Protein AF-A0A950RNP3-F1 (afdb_monomer_lite)

Structure (mmCIF, N/CA/C/O backbone):
data_AF-A0A950RNP3-F1
#
_entry.id   AF-A0A950RNP3-F1
#
loop_
_atom_site.group_PDB
_atom_site.id
_atom_site.type_symbol
_atom_site.label_atom_id
_atom_site.label_alt_id
_atom_site.label_comp_id
_atom_site.label_asym_id
_atom_site.label_entity_id
_atom_site.label_seq_id
_atom_site.pdbx_PDB_ins_code
_atom_site.Cartn_x
_atom_site.Cartn_y
_atom_site.Cartn_z
_atom_site.occupancy
_atom_site.B_iso_or_equiv
_atom_site.auth_seq_id
_atom_site.auth_comp_id
_atom_site.auth_asym_id
_atom_site.auth_atom_id
_atom_site.pdbx_PDB_model_num
ATOM 1 N N . MET A 1 1 ? -7.863 -6.748 9.118 1.00 94.75 1 MET A N 1
ATOM 2 C CA . MET A 1 1 ? -8.616 -6.510 7.870 1.00 94.75 1 MET A CA 1
ATOM 3 C C . MET A 1 1 ? -7.811 -7.041 6.695 1.00 94.75 1 MET A C 1
ATOM 5 O O . MET A 1 1 ? -6.599 -6.874 6.694 1.00 94.75 1 MET A O 1
ATOM 9 N N . THR A 1 2 ? -8.456 -7.665 5.713 1.00 97.81 2 THR A N 1
ATOM 10 C CA . THR A 1 2 ? -7.796 -8.150 4.492 1.00 97.81 2 THR A CA 1
ATOM 11 C C . THR A 1 2 ? -8.542 -7.617 3.281 1.00 97.81 2 THR A C 1
ATOM 13 O O . THR A 1 2 ? -9.769 -7.668 3.264 1.00 97.81 2 THR A O 1
ATOM 16 N N . VAL A 1 3 ? -7.807 -7.110 2.292 1.00 98.44 3 VAL A N 1
ATOM 17 C CA . VAL A 1 3 ? -8.354 -6.616 1.022 1.00 98.44 3 VAL A CA 1
ATOM 18 C C . VAL A 1 3 ? -7.571 -7.198 -0.148 1.00 98.44 3 VAL A C 1
ATOM 20 O O . VAL A 1 3 ? -6.373 -7.470 -0.027 1.00 98.44 3 VAL A O 1
ATOM 23 N N . HIS A 1 4 ? -8.247 -7.382 -1.276 1.00 98.62 4 HIS A N 1
ATOM 24 C CA . HIS A 1 4 ? -7.642 -7.867 -2.512 1.00 98.62 4 HIS A CA 1
ATOM 25 C C . HIS A 1 4 ? -7.407 -6.695 -3.455 1.00 98.62 4 HIS A C 1
ATOM 27 O O . HIS A 1 4 ? -8.282 -5.847 -3.610 1.00 98.62 4 HIS A O 1
ATOM 33 N N . LEU A 1 5 ? -6.209 -6.638 -4.034 1.00 98.81 5 LEU A N 1
ATOM 34 C CA . LEU A 1 5 ? -5.863 -5.632 -5.024 1.00 98.81 5 LEU A CA 1
ATOM 35 C C . LEU A 1 5 ? -6.198 -6.169 -6.408 1.00 98.81 5 LEU A C 1
ATOM 37 O O . LEU A 1 5 ? -5.655 -7.199 -6.823 1.00 98.81 5 LEU A O 1
ATOM 41 N N . ASP A 1 6 ? -7.024 -5.419 -7.121 1.00 98.69 6 ASP A N 1
ATOM 42 C CA . ASP A 1 6 ? -7.346 -5.660 -8.515 1.00 98.69 6 ASP A CA 1
ATOM 43 C C . ASP A 1 6 ? -6.322 -4.986 -9.429 1.00 98.69 6 ASP A C 1
ATOM 45 O O . ASP A 1 6 ? -5.758 -3.930 -9.114 1.00 98.69 6 ASP A O 1
ATOM 49 N N . SER A 1 7 ? -6.098 -5.599 -10.591 1.00 98.56 7 SER A N 1
ATOM 50 C CA . SER A 1 7 ? -5.223 -5.050 -11.624 1.00 98.56 7 SER A CA 1
ATOM 51 C C . SER A 1 7 ? -5.790 -3.751 -12.183 1.00 98.56 7 SER A C 1
ATOM 53 O O . SER A 1 7 ? -6.965 -3.663 -12.539 1.00 98.56 7 SER A O 1
ATOM 55 N N . GLN A 1 8 ? -4.921 -2.750 -12.314 1.00 98.31 8 GLN A N 1
ATOM 56 C CA . GLN A 1 8 ? -5.221 -1.512 -13.021 1.00 98.31 8 GLN A CA 1
ATOM 57 C C . GLN A 1 8 ? -4.446 -1.421 -14.332 1.00 98.31 8 GLN A C 1
ATOM 59 O O . GLN A 1 8 ? -3.364 -1.986 -14.477 1.00 98.31 8 GLN A O 1
ATOM 64 N N . ASN A 1 9 ? -5.006 -0.683 -15.294 1.00 97.31 9 ASN A N 1
ATOM 65 C CA . ASN A 1 9 ? -4.347 -0.337 -16.557 1.00 97.31 9 ASN A CA 1
ATOM 66 C C . ASN A 1 9 ? -3.784 -1.542 -17.332 1.00 97.31 9 ASN A C 1
ATOM 68 O O . ASN A 1 9 ? -2.743 -1.438 -17.977 1.00 97.31 9 ASN A O 1
ATOM 72 N N . ASN A 1 10 ? -4.479 -2.686 -17.278 1.00 97.06 10 ASN A N 1
ATOM 73 C CA . ASN A 1 10 ? -4.059 -3.949 -17.897 1.00 97.06 10 ASN A CA 1
ATOM 74 C C . ASN A 1 10 ? -2.663 -4.421 -17.450 1.00 97.06 10 ASN A C 1
ATOM 76 O O . ASN A 1 10 ? -1.949 -5.061 -18.219 1.00 97.06 10 ASN A O 1
ATOM 80 N N . SER A 1 11 ? -2.261 -4.105 -16.217 1.00 98.06 11 SER A N 1
ATOM 81 C CA . SER A 1 11 ? -0.954 -4.487 -15.674 1.00 98.06 11 SER A CA 1
ATOM 82 C C . SER A 1 11 ? -0.781 -6.001 -15.522 1.00 98.06 11 SER A C 1
ATOM 84 O O . SER A 1 11 ? 0.349 -6.481 -15.499 1.00 98.06 11 SER A O 1
ATOM 86 N N . GLY A 1 12 ? -1.886 -6.738 -15.349 1.00 98.19 12 GLY A N 1
ATOM 87 C CA . GLY A 1 12 ? -1.869 -8.137 -14.919 1.00 98.19 12 GLY A CA 1
ATOM 88 C C . GLY A 1 12 ? -1.418 -8.334 -13.466 1.00 98.19 12 GLY A C 1
ATOM 89 O O . GLY A 1 12 ? -1.276 -9.475 -13.038 1.00 98.19 12 GLY A O 1
ATOM 90 N N . GLN A 1 13 ? -1.190 -7.252 -12.713 1.00 98.69 13 GLN A N 1
ATOM 91 C CA . GLN A 1 13 ? -0.746 -7.307 -11.324 1.00 98.69 13 GLN A CA 1
ATOM 92 C C . GLN A 1 13 ? -1.933 -7.355 -10.372 1.00 98.69 13 GLN A C 1
ATOM 94 O O . GLN A 1 13 ? -2.790 -6.477 -10.403 1.00 98.69 13 GLN A O 1
ATOM 99 N N . THR A 1 14 ? -1.963 -8.356 -9.504 1.00 98.69 14 THR A N 1
ATOM 100 C CA . THR A 1 14 ? -2.994 -8.538 -8.472 1.00 98.69 14 THR A CA 1
ATOM 101 C C . THR A 1 14 ? -2.334 -8.752 -7.125 1.00 98.69 14 THR A C 1
ATOM 103 O O . THR A 1 14 ? -1.152 -9.082 -7.054 1.00 98.69 14 THR A O 1
ATOM 106 N N . GLY A 1 15 ? -3.068 -8.581 -6.031 1.00 98.38 15 GLY A N 1
ATOM 107 C CA . GLY A 1 15 ? -2.443 -8.694 -4.720 1.00 98.38 15 GLY A CA 1
ATOM 108 C C . GLY A 1 15 ? -3.392 -8.882 -3.556 1.00 98.38 15 GLY A C 1
ATOM 109 O O .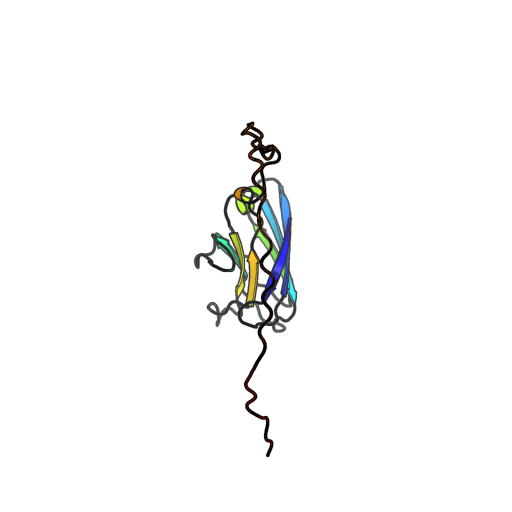 GLY A 1 15 ? -4.607 -8.988 -3.699 1.00 98.38 15 GLY A O 1
ATOM 110 N N . THR A 1 16 ? -2.809 -8.928 -2.366 1.00 98.81 16 THR A N 1
ATOM 111 C CA . THR A 1 16 ? -3.528 -8.945 -1.094 1.00 98.81 16 THR A CA 1
ATOM 112 C C . THR A 1 16 ? -2.802 -8.053 -0.102 1.00 98.81 16 THR A C 1
ATOM 114 O O . THR A 1 16 ? -1.587 -8.172 0.067 1.00 98.81 16 THR A O 1
ATOM 117 N N . ALA A 1 17 ? -3.549 -7.193 0.585 1.00 98.81 17 ALA A N 1
ATOM 118 C CA . ALA A 1 17 ? -3.060 -6.449 1.735 1.00 98.81 17 ALA A CA 1
ATOM 119 C C . ALA A 1 17 ? -3.737 -6.955 3.009 1.00 98.81 17 ALA A C 1
ATOM 121 O O . ALA A 1 17 ? -4.962 -7.075 3.074 1.00 98.81 17 ALA A O 1
ATOM 122 N N . VAL A 1 18 ? -2.936 -7.229 4.035 1.00 98.75 18 VAL A N 1
ATOM 123 C CA . VAL A 1 18 ? -3.401 -7.570 5.379 1.00 98.75 18 VAL A CA 1
ATOM 124 C C . VAL A 1 18 ? -3.033 -6.428 6.313 1.00 98.75 18 VAL A C 1
ATOM 126 O O . VAL A 1 18 ? -1.860 -6.155 6.552 1.00 98.75 18 VAL A O 1
ATOM 129 N N . LEU A 1 19 ? -4.054 -5.763 6.843 1.00 98.62 19 LEU A N 1
ATOM 130 C CA . LEU A 1 19 ? -3.932 -4.694 7.821 1.00 98.62 19 LEU A CA 1
ATOM 131 C C . LEU A 1 19 ? -4.221 -5.261 9.212 1.00 98.62 19 LEU A C 1
ATOM 133 O O . LEU A 1 19 ? -5.331 -5.730 9.485 1.00 98.62 19 LEU A O 1
ATOM 137 N N . THR A 1 20 ? -3.217 -5.233 10.081 1.00 98.56 20 THR A N 1
ATOM 138 C CA . THR A 1 20 ? -3.267 -5.779 11.441 1.00 98.56 20 THR A CA 1
ATOM 139 C C . THR A 1 20 ? -3.193 -4.639 12.443 1.00 98.56 20 THR A C 1
ATOM 141 O O . THR A 1 20 ? -2.204 -3.910 12.459 1.00 98.56 20 THR A O 1
ATOM 144 N N . ASP A 1 21 ? -4.226 -4.482 13.269 1.00 97.94 21 ASP A N 1
ATOM 145 C CA . ASP A 1 21 ? -4.196 -3.549 14.398 1.00 97.94 21 ASP A CA 1
ATOM 146 C C . ASP A 1 21 ? -3.122 -4.004 15.396 1.00 97.94 21 ASP A C 1
ATOM 148 O O . ASP A 1 21 ? -3.136 -5.150 15.854 1.00 97.94 21 ASP A O 1
ATOM 152 N N . LEU A 1 22 ? -2.162 -3.125 15.677 1.00 98.25 22 LEU A N 1
ATOM 153 C CA . LEU A 1 22 ? -1.077 -3.381 16.624 1.00 98.25 22 LEU A CA 1
ATOM 154 C C . LEU A 1 22 ? -1.383 -2.822 18.021 1.00 98.25 22 LEU A C 1
ATOM 156 O O . LEU A 1 22 ? -0.566 -2.989 18.927 1.00 98.25 22 LEU A O 1
ATOM 160 N N . GLY A 1 23 ? -2.523 -2.151 18.200 1.00 96.56 23 GLY A N 1
ATOM 161 C CA . GLY A 1 23 ? -2.815 -1.349 19.380 1.00 96.56 23 GLY A CA 1
ATOM 162 C C . GLY A 1 23 ? -2.124 0.017 19.349 1.00 96.56 23 GLY A C 1
ATOM 163 O O . GLY A 1 23 ? -1.355 0.342 18.442 1.00 96.56 23 GLY A O 1
ATOM 164 N N . ASP A 1 24 ? -2.434 0.848 20.348 1.00 96.38 24 ASP A N 1
ATOM 165 C CA . ASP A 1 24 ? -1.832 2.175 20.559 1.00 96.38 24 ASP A CA 1
ATOM 166 C C . ASP A 1 24 ? -1.892 3.106 19.336 1.00 96.38 24 ASP A C 1
ATOM 168 O O . ASP A 1 24 ? -0.991 3.909 19.091 1.00 96.38 24 ASP A O 1
ATOM 172 N N . GLY A 1 25 ? -2.960 2.988 18.541 1.00 97.12 25 GLY A N 1
ATOM 173 C CA . GLY A 1 25 ? -3.137 3.790 17.333 1.00 97.12 25 GLY A CA 1
ATOM 174 C C . GLY A 1 25 ? -2.142 3.447 16.224 1.00 97.12 25 GLY A C 1
ATOM 175 O O . GLY A 1 25 ? -1.775 4.334 15.456 1.00 97.12 25 GLY A O 1
ATOM 176 N N . ARG A 1 26 ? -1.691 2.189 16.146 1.00 98.44 26 ARG A N 1
ATOM 177 C CA . ARG A 1 26 ? -0.804 1.698 15.089 1.00 98.44 26 ARG A CA 1
ATOM 178 C C . ARG A 1 26 ? -1.409 0.531 14.325 1.00 98.44 26 ARG A C 1
ATOM 180 O O . ARG A 1 26 ? -2.124 -0.301 14.877 1.00 98.44 26 ARG A O 1
ATOM 187 N N . VAL A 1 27 ? -1.038 0.426 13.055 1.00 98.62 27 VAL A N 1
ATOM 188 C CA . VAL A 1 27 ? -1.446 -0.670 12.173 1.00 98.62 27 VAL A CA 1
ATOM 189 C C . VAL A 1 27 ? -0.252 -1.145 11.354 1.00 98.62 27 VAL A C 1
ATOM 191 O O . VAL A 1 27 ? 0.526 -0.335 10.850 1.00 98.62 27 VAL A O 1
ATOM 194 N N . ARG A 1 28 ? -0.102 -2.463 11.203 1.00 98.75 28 ARG A N 1
ATOM 195 C CA . ARG A 1 28 ? 0.836 -3.066 10.250 1.00 98.75 28 ARG A CA 1
ATOM 196 C C . ARG A 1 28 ? 0.116 -3.386 8.954 1.00 98.75 28 ARG A C 1
ATOM 198 O O . ARG A 1 28 ? -0.920 -4.044 8.986 1.00 98.75 28 ARG A O 1
ATOM 205 N N . VAL A 1 29 ? 0.683 -2.971 7.832 1.00 98.81 29 VAL A N 1
ATOM 206 C CA . VAL A 1 29 ? 0.229 -3.297 6.481 1.00 98.81 29 VAL A CA 1
ATOM 207 C C . VAL A 1 29 ? 1.233 -4.265 5.871 1.00 98.81 29 VAL A C 1
ATOM 209 O O . VAL A 1 29 ? 2.356 -3.874 5.561 1.00 98.81 29 VAL A O 1
ATOM 212 N N . ASP A 1 30 ? 0.830 -5.522 5.715 1.00 98.88 30 ASP A N 1
ATOM 213 C CA . ASP A 1 30 ? 1.571 -6.539 4.972 1.00 98.88 30 ASP A CA 1
ATOM 214 C C . ASP A 1 30 ? 0.965 -6.654 3.569 1.00 98.88 30 ASP A C 1
ATOM 216 O O . ASP A 1 30 ? -0.186 -7.068 3.419 1.00 98.88 30 ASP A O 1
ATOM 220 N N . LEU A 1 31 ? 1.724 -6.283 2.542 1.00 98.81 31 LEU A N 1
ATOM 221 C CA . LEU A 1 31 ? 1.286 -6.243 1.151 1.00 98.81 31 LEU A CA 1
ATOM 222 C C . LEU A 1 31 ? 2.015 -7.309 0.330 1.00 98.81 31 LEU A C 1
ATOM 224 O O . LEU A 1 31 ? 3.242 -7.417 0.374 1.00 98.81 31 LEU A O 1
ATOM 228 N N . ARG A 1 32 ? 1.249 -8.082 -0.443 1.00 98.56 32 ARG A N 1
ATOM 229 C CA . ARG A 1 32 ? 1.752 -9.011 -1.458 1.00 98.56 32 ARG A CA 1
ATOM 230 C C . ARG A 1 32 ? 1.167 -8.668 -2.818 1.00 98.56 32 ARG A C 1
ATOM 232 O O . ARG A 1 32 ? -0.045 -8.498 -2.920 1.00 98.56 32 ARG A O 1
ATOM 239 N N . VAL A 1 33 ? 2.015 -8.592 -3.838 1.00 98.56 33 VAL A N 1
ATOM 240 C CA . VAL A 1 33 ? 1.640 -8.312 -5.229 1.00 98.56 33 VAL A CA 1
ATOM 241 C C . VAL A 1 33 ? 2.305 -9.338 -6.138 1.00 98.56 33 VAL A C 1
ATOM 243 O O . VAL A 1 33 ? 3.494 -9.623 -6.013 1.00 98.56 33 VAL A O 1
ATOM 246 N N . GLU A 1 34 ? 1.530 -9.886 -7.059 1.00 98.19 34 GLU A N 1
ATOM 247 C CA . GLU A 1 34 ? 1.947 -10.860 -8.061 1.00 98.19 34 GLU A CA 1
ATOM 248 C C . GLU A 1 34 ? 1.943 -10.219 -9.453 1.00 98.19 34 GLU A C 1
ATOM 250 O O . GLU A 1 34 ? 1.284 -9.206 -9.680 1.00 98.19 34 GLU A O 1
ATOM 255 N N . GLY A 1 35 ? 2.701 -10.789 -10.394 1.00 96.75 35 GLY A N 1
ATOM 256 C CA . GLY A 1 35 ? 2.814 -10.263 -11.764 1.00 96.75 35 GLY A CA 1
ATOM 257 C C . GLY A 1 35 ? 3.666 -8.993 -11.896 1.00 96.75 35 GLY A C 1
ATOM 258 O O . GLY A 1 35 ? 3.753 -8.421 -12.982 1.00 96.75 35 GLY A O 1
ATOM 259 N N . GLY A 1 36 ? 4.281 -8.532 -10.802 1.00 93.75 36 GLY A N 1
ATOM 260 C CA . GLY A 1 36 ? 5.194 -7.393 -10.795 1.00 93.75 36 GLY A CA 1
ATOM 261 C C . GLY A 1 36 ? 6.559 -7.707 -11.429 1.00 93.75 36 GLY A C 1
ATOM 262 O O . GLY A 1 36 ? 6.959 -8.872 -11.502 1.00 93.75 36 GLY A O 1
ATOM 263 N N . PRO A 1 37 ? 7.291 -6.680 -11.896 1.00 91.31 37 PRO A N 1
ATOM 264 C CA . PRO A 1 37 ? 8.651 -6.842 -12.404 1.00 91.31 37 PRO A CA 1
ATOM 265 C C . PRO A 1 37 ? 9.619 -7.317 -11.299 1.00 91.31 37 PRO A C 1
ATOM 267 O O . PRO A 1 37 ? 9.559 -6.800 -10.181 1.00 91.31 37 PRO A O 1
ATOM 270 N N . PRO A 1 38 ? 10.530 -8.269 -11.586 1.00 89.94 38 PRO A N 1
ATOM 271 C CA . PRO A 1 38 ? 11.540 -8.700 -10.621 1.00 89.94 38 PRO A CA 1
ATOM 272 C C . PRO A 1 38 ? 12.514 -7.560 -10.304 1.00 89.94 38 PRO A C 1
ATOM 274 O O . PRO A 1 38 ? 12.844 -6.761 -11.180 1.00 89.94 38 PRO A O 1
ATOM 277 N N . ASP A 1 39 ? 12.956 -7.492 -9.047 1.00 90.25 39 ASP A N 1
ATOM 278 C CA . ASP A 1 39 ? 13.952 -6.552 -8.509 1.00 90.25 39 ASP A CA 1
ATOM 279 C C . ASP A 1 39 ? 13.643 -5.055 -8.700 1.00 90.25 39 ASP A C 1
ATOM 281 O O . ASP A 1 39 ? 14.468 -4.192 -8.398 1.00 90.25 39 ASP A O 1
ATOM 285 N N . ALA A 1 40 ? 12.433 -4.724 -9.146 1.00 92.25 40 ALA A N 1
ATOM 286 C CA . ALA A 1 40 ? 11.949 -3.360 -9.245 1.00 92.25 40 ALA A CA 1
ATOM 287 C C . ALA A 1 40 ? 11.167 -2.978 -7.984 1.00 92.25 40 ALA A C 1
ATOM 289 O O . ALA A 1 40 ? 10.329 -3.732 -7.485 1.00 92.25 40 ALA A O 1
ATOM 290 N N . ALA A 1 41 ? 11.445 -1.776 -7.482 1.00 97.81 41 ALA A N 1
ATOM 291 C CA . ALA A 1 41 ? 10.695 -1.178 -6.393 1.00 97.81 41 ALA A CA 1
ATOM 292 C C . ALA A 1 41 ? 9.463 -0.456 -6.945 1.00 97.81 41 ALA A C 1
ATOM 294 O O . ALA A 1 41 ? 9.573 0.465 -7.756 1.00 97.81 41 ALA A O 1
ATOM 295 N N . GLN A 1 42 ? 8.292 -0.857 -6.469 1.00 98.62 42 GLN A N 1
ATOM 296 C CA . GLN A 1 42 ? 7.011 -0.278 -6.846 1.00 98.62 42 GLN A CA 1
ATOM 297 C C . GLN A 1 42 ? 6.465 0.541 -5.669 1.00 98.62 42 GLN A C 1
ATOM 299 O O . GLN A 1 42 ? 6.105 -0.040 -4.642 1.00 98.62 42 GLN A O 1
ATOM 304 N N . PRO A 1 43 ? 6.425 1.883 -5.755 1.00 98.69 43 PRO A N 1
ATOM 305 C CA . PRO A 1 43 ? 5.879 2.716 -4.688 1.00 98.69 43 PRO A CA 1
ATOM 306 C C . PRO A 1 43 ? 4.433 2.338 -4.357 1.00 98.69 43 PRO A C 1
ATOM 308 O O . PRO A 1 43 ? 3.636 2.089 -5.263 1.00 98.69 43 PRO A O 1
ATOM 311 N N . ALA A 1 44 ? 4.087 2.326 -3.071 1.00 98.75 44 ALA A N 1
ATOM 312 C CA . ALA A 1 44 ? 2.747 2.003 -2.601 1.00 98.75 44 ALA A CA 1
ATOM 313 C C . ALA A 1 44 ? 2.270 3.026 -1.565 1.00 98.75 44 ALA A C 1
ATOM 315 O O . ALA A 1 44 ? 3.048 3.522 -0.747 1.00 98.75 44 ALA A O 1
ATOM 316 N N . HIS A 1 45 ? 0.979 3.338 -1.603 1.00 98.69 45 HIS A N 1
ATOM 317 C CA . HIS A 1 45 ? 0.382 4.394 -0.794 1.00 98.69 45 HIS A CA 1
ATOM 318 C C . HIS A 1 45 ? -1.044 4.033 -0.378 1.00 98.69 45 HIS A C 1
ATOM 320 O O . HIS A 1 45 ? -1.706 3.221 -1.023 1.00 98.69 45 HIS A O 1
ATOM 326 N N . ILE A 1 46 ? -1.536 4.691 0.670 1.00 98.56 46 ILE A N 1
ATOM 327 C CA . ILE A 1 46 ? -2.965 4.782 0.975 1.00 98.56 46 ILE A CA 1
ATOM 328 C C . ILE A 1 46 ? -3.405 6.219 0.703 1.00 98.56 46 ILE A C 1
ATOM 330 O O . ILE A 1 46 ? -2.797 7.160 1.216 1.00 98.56 46 ILE A O 1
ATOM 334 N N . HIS A 1 47 ? -4.466 6.376 -0.078 1.00 98.38 47 HIS A N 1
ATOM 335 C CA . HIS A 1 47 ? -5.062 7.658 -0.445 1.00 98.38 47 HIS A CA 1
ATOM 336 C C . HIS A 1 47 ? -6.498 7.749 0.065 1.00 98.38 47 HIS A C 1
ATOM 338 O O . HIS A 1 47 ? -7.157 6.729 0.269 1.00 98.38 47 HIS A O 1
ATOM 344 N N . ASP A 1 48 ? -7.006 8.970 0.207 1.00 97.62 48 ASP A N 1
ATOM 345 C CA . ASP A 1 48 ? -8.444 9.199 0.319 1.00 97.62 48 ASP A CA 1
ATOM 346 C C . ASP A 1 48 ? -9.154 8.928 -1.017 1.00 97.62 48 ASP A C 1
ATOM 348 O O . ASP A 1 48 ? -8.597 9.148 -2.095 1.00 97.62 48 ASP A O 1
ATOM 352 N N . GLY A 1 49 ? -10.410 8.487 -0.942 1.00 96.81 49 GLY A N 1
ATOM 353 C CA . GLY A 1 49 ? -11.235 8.161 -2.105 1.00 96.81 49 GLY A CA 1
ATOM 354 C C . GLY A 1 49 ? -11.305 6.661 -2.381 1.00 96.81 49 GLY A C 1
ATOM 355 O O . GLY A 1 49 ? -11.257 5.851 -1.458 1.00 96.81 49 GLY A O 1
ATOM 356 N N . THR A 1 50 ? -11.470 6.307 -3.652 1.00 97.69 50 THR A N 1
ATOM 357 C CA . THR A 1 50 ? -11.581 4.916 -4.119 1.00 97.69 50 THR A CA 1
ATOM 358 C C . THR A 1 50 ? -10.636 4.661 -5.287 1.00 97.69 50 THR A C 1
ATOM 360 O O . THR A 1 50 ? -10.141 5.601 -5.906 1.00 97.69 50 THR A O 1
ATOM 363 N N . CYS A 1 51 ? -10.428 3.404 -5.666 1.00 97.94 51 CYS A N 1
ATOM 364 C CA . CYS A 1 51 ? -9.649 3.035 -6.845 1.00 97.94 51 CYS A CA 1
ATOM 365 C C . CYS A 1 51 ? -10.180 3.669 -8.141 1.00 97.94 51 CYS A C 1
ATOM 367 O O . CYS A 1 51 ? -9.399 3.933 -9.052 1.00 97.94 51 CYS A O 1
ATOM 369 N N . ALA A 1 52 ? -11.490 3.929 -8.223 1.00 96.81 52 ALA A N 1
ATOM 370 C CA . ALA A 1 52 ? -12.121 4.590 -9.366 1.00 96.81 52 ALA A CA 1
ATOM 371 C C . ALA A 1 52 ? -12.014 6.126 -9.323 1.00 96.81 52 ALA A C 1
ATOM 373 O O . ALA A 1 52 ? -12.086 6.776 -10.364 1.00 96.81 52 ALA A O 1
ATOM 374 N N . ASN A 1 53 ? -11.876 6.712 -8.131 1.00 96.44 53 ASN A N 1
ATOM 375 C CA . ASN A 1 53 ? -11.769 8.154 -7.927 1.00 96.44 53 ASN A CA 1
ATOM 376 C C . ASN A 1 53 ? -10.806 8.445 -6.769 1.00 96.44 53 ASN A C 1
ATOM 378 O O . ASN A 1 53 ? -11.220 8.694 -5.631 1.00 96.44 53 ASN A O 1
ATOM 382 N N . LEU A 1 54 ? -9.514 8.344 -7.072 1.00 96.44 54 LEU A N 1
ATOM 383 C CA . LEU A 1 54 ? -8.434 8.441 -6.101 1.00 96.44 54 LEU A CA 1
ATOM 384 C C . LEU A 1 54 ? -8.023 9.904 -5.907 1.00 96.44 54 LEU A C 1
ATOM 386 O O . LEU A 1 54 ? -7.787 10.620 -6.882 1.00 96.44 54 LEU A O 1
ATOM 390 N N . ASN A 1 55 ? -7.868 10.352 -4.661 1.00 97.50 55 ASN A N 1
ATOM 391 C CA . ASN A 1 55 ? -7.170 11.608 -4.400 1.00 97.50 55 ASN A CA 1
ATOM 392 C C . ASN A 1 55 ? -5.680 11.422 -4.742 1.00 97.50 55 ASN A C 1
ATOM 394 O O . ASN A 1 55 ? -5.053 10.538 -4.164 1.00 97.50 55 ASN A O 1
ATOM 398 N N . PRO A 1 56 ? -5.069 12.234 -5.623 1.00 94.75 56 PRO A N 1
ATOM 399 C CA . PRO A 1 56 ? -3.669 12.046 -6.011 1.00 94.75 56 PRO A CA 1
ATOM 400 C C . PRO A 1 56 ? -2.674 12.268 -4.862 1.00 94.75 56 PRO A C 1
ATOM 402 O O . PRO A 1 56 ? -1.549 11.777 -4.931 1.00 94.75 56 PRO A O 1
ATOM 405 N N . THR 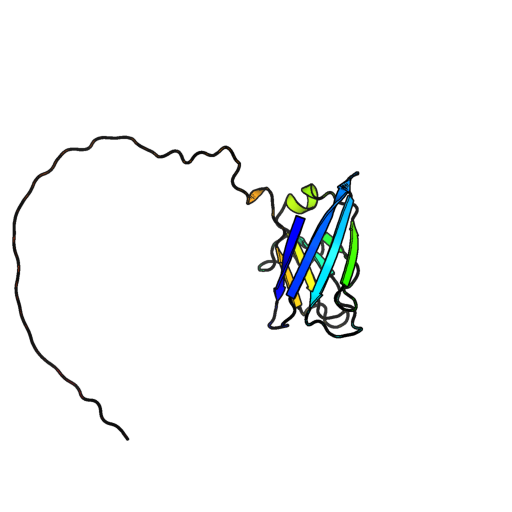A 1 57 ? -3.064 12.978 -3.800 1.00 97.12 57 THR A N 1
ATOM 406 C CA . THR A 1 57 ? -2.213 13.195 -2.625 1.00 97.12 57 THR A CA 1
ATOM 407 C C . THR A 1 57 ? -2.330 12.004 -1.668 1.00 97.12 57 THR A C 1
ATOM 409 O O . THR A 1 57 ? -3.431 11.737 -1.179 1.00 97.12 57 THR A O 1
ATOM 412 N N . PRO A 1 58 ? -1.233 11.285 -1.370 1.00 97.00 58 PRO A N 1
ATOM 413 C CA . PRO A 1 58 ? -1.268 10.159 -0.445 1.00 97.00 58 PRO A CA 1
ATOM 414 C C . PRO A 1 58 ? -1.515 10.629 0.990 1.00 97.00 58 PRO A C 1
ATOM 416 O O . PRO A 1 58 ? -0.919 11.600 1.456 1.00 97.00 58 PRO A O 1
ATOM 419 N N . THR A 1 59 ? -2.366 9.899 1.708 1.00 97.44 59 THR A N 1
ATOM 420 C CA . THR A 1 59 ? -2.576 10.074 3.150 1.00 97.44 59 THR A CA 1
ATOM 421 C C . THR A 1 59 ? -1.478 9.360 3.942 1.00 97.44 59 THR A C 1
ATOM 423 O O . THR A 1 59 ? -1.016 9.873 4.958 1.00 97.44 59 THR A O 1
ATOM 426 N N . PHE A 1 60 ? -1.042 8.184 3.470 1.00 98.31 60 PHE A N 1
ATOM 427 C CA . PHE A 1 60 ? 0.037 7.403 4.077 1.00 98.31 60 PHE A CA 1
ATOM 428 C C . PHE A 1 60 ? 0.966 6.827 3.010 1.00 98.31 60 PHE A C 1
ATOM 430 O O . PHE A 1 60 ? 0.509 6.215 2.043 1.00 98.31 60 PHE A O 1
ATOM 437 N N . SER A 1 61 ? 2.273 6.969 3.224 1.00 98.12 61 SER A N 1
ATOM 438 C CA . SER A 1 61 ? 3.289 6.270 2.437 1.00 98.12 61 SER A CA 1
ATOM 439 C C . SER A 1 61 ? 3.573 4.894 3.015 1.00 98.12 61 SER A C 1
ATOM 441 O O . SER A 1 61 ? 3.730 4.745 4.227 1.00 98.12 61 SER A O 1
ATOM 443 N N . LEU A 1 62 ? 3.657 3.897 2.138 1.00 98.75 62 LEU A N 1
ATOM 444 C CA . LEU A 1 62 ? 4.090 2.550 2.480 1.00 98.75 62 LEU A CA 1
ATOM 445 C C . LEU A 1 62 ? 5.522 2.327 1.989 1.00 98.75 62 LEU A C 1
ATOM 447 O O . LEU A 1 62 ? 6.013 3.030 1.102 1.00 98.75 62 LEU A O 1
ATOM 451 N N . GLN A 1 63 ? 6.194 1.326 2.551 1.00 98.69 63 GLN A N 1
ATOM 452 C CA . GLN A 1 63 ? 7.410 0.797 1.950 1.00 98.69 63 GLN A CA 1
ATOM 453 C C . GLN A 1 63 ? 7.096 0.314 0.525 1.00 98.69 63 GLN A C 1
ATOM 455 O O . GLN A 1 63 ? 6.044 -0.308 0.318 1.00 98.69 63 GLN A O 1
ATOM 460 N N . PRO A 1 64 ? 7.973 0.578 -0.458 1.00 98.50 64 PRO A N 1
ATOM 461 C CA . PRO A 1 64 ? 7.786 0.074 -1.809 1.00 98.50 64 PRO A CA 1
ATOM 462 C C . PRO A 1 64 ? 7.643 -1.446 -1.817 1.00 98.50 64 PRO A C 1
ATOM 464 O O . PRO A 1 64 ? 8.289 -2.147 -1.038 1.00 98.50 64 PRO A O 1
ATOM 467 N N . VAL A 1 65 ? 6.823 -1.957 -2.727 1.00 98.62 65 VAL A N 1
ATOM 468 C CA . VAL A 1 65 ? 6.780 -3.385 -3.019 1.00 98.62 65 VAL A CA 1
ATOM 469 C C . VAL A 1 65 ? 8.053 -3.742 -3.774 1.00 98.62 65 VAL A C 1
ATOM 471 O O . VAL A 1 65 ? 8.304 -3.209 -4.852 1.00 98.62 65 VAL A O 1
ATOM 474 N N . VAL A 1 66 ? 8.857 -4.632 -3.201 1.00 98.06 66 VAL A N 1
ATOM 475 C CA . VAL A 1 66 ? 10.067 -5.174 -3.826 1.00 98.06 66 VAL A CA 1
ATOM 476 C C . VAL A 1 66 ? 9.925 -6.685 -3.854 1.00 98.06 66 VAL A C 1
ATOM 478 O O . VAL A 1 66 ? 9.582 -7.303 -2.842 1.00 98.06 66 VAL A O 1
ATOM 481 N N . ASN A 1 67 ? 10.145 -7.285 -5.026 1.00 96.75 67 ASN A N 1
ATOM 482 C CA . ASN A 1 67 ? 9.980 -8.727 -5.229 1.00 96.75 67 ASN A CA 1
ATOM 483 C C . ASN A 1 67 ? 8.618 -9.239 -4.725 1.00 96.75 67 ASN A C 1
ATOM 485 O O . ASN A 1 67 ? 8.512 -10.262 -4.051 1.00 96.75 67 ASN A O 1
ATOM 489 N N . GLY A 1 68 ? 7.570 -8.469 -5.035 1.00 97.56 68 GLY A N 1
ATOM 490 C CA . GLY A 1 68 ? 6.183 -8.800 -4.725 1.00 97.56 68 GLY A CA 1
ATOM 491 C C . GLY A 1 68 ? 5.781 -8.637 -3.260 1.00 97.56 68 GLY A C 1
ATOM 492 O O . GLY A 1 68 ? 4.672 -9.027 -2.907 1.00 97.56 68 GLY A O 1
ATOM 493 N N . THR A 1 69 ? 6.628 -8.071 -2.391 1.00 98.25 69 THR A N 1
ATOM 494 C CA . THR A 1 69 ? 6.306 -7.923 -0.960 1.00 98.25 69 THR A CA 1
ATOM 495 C C . THR A 1 69 ? 6.637 -6.544 -0.394 1.00 98.25 69 THR A C 1
ATOM 497 O O . THR A 1 69 ? 7.570 -5.884 -0.843 1.00 98.25 69 THR A O 1
ATOM 500 N N . SER A 1 70 ? 5.865 -6.115 0.607 1.00 98.44 70 SER A N 1
ATOM 501 C CA . SER A 1 70 ? 6.132 -4.937 1.440 1.00 98.44 70 SER A CA 1
ATOM 502 C C . SER A 1 70 ? 5.512 -5.120 2.831 1.00 98.44 70 SER A C 1
ATOM 504 O O . SER A 1 70 ? 4.438 -5.708 2.959 1.00 98.44 70 SER A O 1
ATOM 506 N N . THR A 1 71 ? 6.168 -4.593 3.868 1.00 98.75 71 THR A N 1
ATOM 507 C CA . THR A 1 71 ? 5.624 -4.495 5.231 1.00 98.75 71 THR A CA 1
ATOM 508 C C . THR A 1 71 ? 5.864 -3.083 5.753 1.00 98.75 71 THR A C 1
ATOM 510 O O . THR A 1 71 ? 6.988 -2.586 5.724 1.00 98.75 71 THR A O 1
ATOM 513 N N . THR A 1 72 ? 4.811 -2.429 6.243 1.00 98.88 72 THR A N 1
ATOM 514 C CA . THR A 1 72 ? 4.878 -1.069 6.804 1.00 98.88 72 THR A CA 1
ATOM 515 C C . THR A 1 72 ? 4.109 -0.993 8.114 1.00 98.88 72 THR A C 1
ATOM 517 O O . THR A 1 72 ? 2.974 -1.453 8.176 1.00 98.88 72 THR A O 1
ATOM 520 N N . GLU A 1 73 ? 4.675 -0.369 9.146 1.00 98.62 73 GLU A N 1
ATOM 521 C CA . GLU A 1 73 ? 3.915 0.058 10.327 1.00 98.62 73 GLU A CA 1
ATOM 522 C C . GLU A 1 73 ? 3.554 1.539 10.205 1.00 98.62 73 GLU A C 1
ATOM 524 O O . GLU A 1 73 ? 4.417 2.380 9.954 1.00 98.62 73 GLU A O 1
ATOM 529 N N . LEU A 1 74 ? 2.275 1.857 10.385 1.00 98.31 74 LEU A N 1
ATOM 530 C CA . LEU A 1 74 ? 1.752 3.216 10.346 1.00 98.31 74 LEU A CA 1
ATOM 531 C C . LEU A 1 74 ? 1.354 3.662 11.751 1.00 98.31 74 LEU A C 1
ATOM 533 O O . LEU A 1 74 ? 0.751 2.898 12.506 1.00 98.31 74 LEU A O 1
ATOM 537 N N . ALA A 1 75 ? 1.617 4.930 12.067 1.00 97.75 75 ALA A N 1
ATOM 538 C CA . ALA A 1 75 ? 1.047 5.617 13.226 1.00 97.75 75 ALA A CA 1
ATOM 539 C C . ALA A 1 75 ? -0.388 6.089 12.917 1.00 97.75 75 ALA A C 1
ATOM 541 O O . ALA A 1 75 ? -0.668 7.284 12.849 1.00 97.75 75 ALA A O 1
ATOM 542 N N . ALA A 1 76 ? -1.268 5.126 12.646 1.00 97.00 76 ALA A N 1
ATOM 543 C CA . ALA A 1 76 ? -2.701 5.307 12.457 1.00 97.00 76 ALA A CA 1
ATOM 544 C C . ALA A 1 76 ? -3.446 4.081 12.993 1.00 97.00 76 ALA A C 1
ATOM 546 O O . ALA A 1 76 ? -2.957 2.953 12.887 1.00 97.00 76 ALA A O 1
ATOM 547 N N . SER A 1 77 ? -4.644 4.285 13.542 1.00 96.94 77 SER A N 1
ATOM 548 C CA . SER A 1 77 ? -5.499 3.168 13.944 1.00 96.94 77 SER A CA 1
ATOM 549 C C . SER A 1 77 ? -6.221 2.565 12.741 1.00 96.94 77 SER A C 1
ATOM 551 O O . SER A 1 77 ? -6.466 3.238 11.734 1.00 96.94 77 SER A O 1
ATOM 553 N N . LEU A 1 78 ? -6.633 1.302 12.857 1.00 95.94 78 LEU A N 1
ATOM 554 C CA . LEU A 1 78 ? -7.464 0.675 11.831 1.00 95.94 78 LEU A CA 1
ATOM 555 C C . LEU A 1 78 ? -8.791 1.436 11.647 1.00 95.94 78 LEU A C 1
ATOM 557 O O . LEU A 1 78 ? -9.210 1.682 10.521 1.00 95.94 78 LEU A O 1
ATOM 561 N N . GLN A 1 79 ? -9.388 1.927 12.737 1.00 94.88 79 GLN A N 1
ATOM 562 C CA . GLN A 1 79 ? -10.623 2.718 12.693 1.00 94.88 79 GLN A CA 1
ATOM 563 C C . GLN A 1 79 ? -10.434 4.049 11.955 1.00 94.88 79 GLN A C 1
ATOM 565 O O . GLN A 1 79 ? -11.349 4.513 11.279 1.00 94.88 79 GLN A O 1
ATOM 570 N N . GLN A 1 80 ? -9.253 4.671 12.046 1.00 95.38 80 GLN A N 1
ATOM 571 C CA . GLN A 1 80 ? -8.941 5.865 11.262 1.00 95.38 80 GLN A CA 1
ATOM 572 C C . GLN A 1 80 ? -8.913 5.545 9.763 1.00 95.38 80 GLN A C 1
ATOM 574 O O . GLN A 1 80 ? -9.427 6.333 8.966 1.00 95.38 80 GLN A O 1
ATOM 579 N N . LEU A 1 81 ? -8.356 4.395 9.372 1.00 95.88 81 LEU A N 1
ATOM 580 C CA . LEU A 1 81 ? -8.353 3.960 7.974 1.00 95.88 81 LEU A CA 1
ATOM 581 C C . LEU A 1 81 ? -9.765 3.662 7.446 1.00 95.88 81 LEU A C 1
ATOM 583 O O . LEU A 1 81 ? -10.035 3.948 6.287 1.00 95.88 81 LEU A O 1
ATOM 587 N N . GLU A 1 82 ? -10.667 3.177 8.298 1.00 94.69 82 GLU A N 1
ATOM 588 C CA . GLU A 1 82 ? -12.053 2.830 7.939 1.00 94.69 82 GLU A CA 1
ATOM 589 C C . GLU A 1 82 ? -13.044 4.009 8.067 1.00 94.69 82 GLU A C 1
ATOM 591 O O . GLU A 1 82 ? -14.221 3.889 7.711 1.00 94.69 82 GLU A O 1
ATOM 596 N N . SER A 1 83 ? -12.600 5.153 8.603 1.00 93.06 83 SER A N 1
ATOM 597 C CA . SER A 1 83 ? -13.467 6.306 8.905 1.00 93.06 83 SER A CA 1
ATOM 598 C C . SER A 1 83 ? -13.980 7.039 7.662 1.00 93.06 83 SER A C 1
ATOM 600 O O . SER A 1 83 ? -15.072 7.610 7.677 1.00 93.06 83 SER A O 1
ATOM 602 N N . THR A 1 84 ? -13.210 7.000 6.576 1.00 93.06 84 THR A N 1
ATOM 603 C CA . THR A 1 84 ? -13.546 7.569 5.269 1.00 93.06 84 THR A CA 1
ATOM 604 C C . THR A 1 84 ? -13.245 6.543 4.186 1.00 93.06 84 THR A C 1
ATOM 606 O O . THR A 1 84 ? -12.537 5.568 4.429 1.00 93.06 84 THR A O 1
ATOM 609 N N . ALA A 1 85 ? -13.774 6.751 2.979 1.00 96.31 85 ALA A N 1
ATOM 610 C CA . ALA A 1 85 ? -13.334 5.966 1.832 1.00 96.31 85 ALA A CA 1
ATOM 611 C C . ALA A 1 85 ? -11.832 6.195 1.616 1.00 96.31 85 ALA A C 1
ATOM 613 O O . ALA A 1 85 ? -11.382 7.346 1.534 1.00 96.31 85 ALA A O 1
ATOM 614 N N . LYS A 1 86 ? -11.078 5.099 1.560 1.00 97.88 86 LYS A N 1
ATOM 615 C CA . LYS A 1 86 ? -9.650 5.087 1.263 1.00 97.88 86 LYS A CA 1
ATOM 616 C C . LYS A 1 86 ? -9.346 3.953 0.305 1.00 97.88 86 LYS A C 1
ATOM 618 O O . LYS A 1 86 ? -10.041 2.941 0.304 1.00 97.88 86 LYS A O 1
ATOM 623 N N . ALA A 1 87 ? -8.260 4.092 -0.436 1.00 98.56 87 ALA A N 1
ATOM 624 C CA . ALA A 1 87 ? -7.763 3.043 -1.306 1.00 98.56 87 ALA A CA 1
ATOM 625 C C . ALA A 1 87 ? -6.254 2.873 -1.145 1.00 98.56 87 ALA A C 1
ATOM 627 O O . ALA A 1 87 ? -5.505 3.850 -1.054 1.00 98.56 87 ALA A O 1
ATOM 628 N N . LEU A 1 88 ? -5.820 1.614 -1.099 1.00 98.75 88 LEU A N 1
ATOM 629 C CA . LEU A 1 88 ? -4.417 1.236 -1.185 1.00 98.75 88 LEU A CA 1
ATOM 630 C C . LEU A 1 88 ? -4.063 1.078 -2.659 1.00 98.75 88 LEU A C 1
ATOM 632 O O . LEU A 1 88 ? -4.739 0.359 -3.389 1.00 98.75 88 LEU A O 1
ATOM 636 N N . HIS A 1 89 ? -2.997 1.737 -3.083 1.00 98.12 89 HIS A N 1
ATOM 637 C CA . HIS A 1 89 ? -2.620 1.879 -4.479 1.00 98.12 89 HIS A CA 1
ATOM 638 C C . HIS A 1 89 ? -1.122 1.591 -4.683 1.00 98.12 89 HIS A C 1
ATOM 6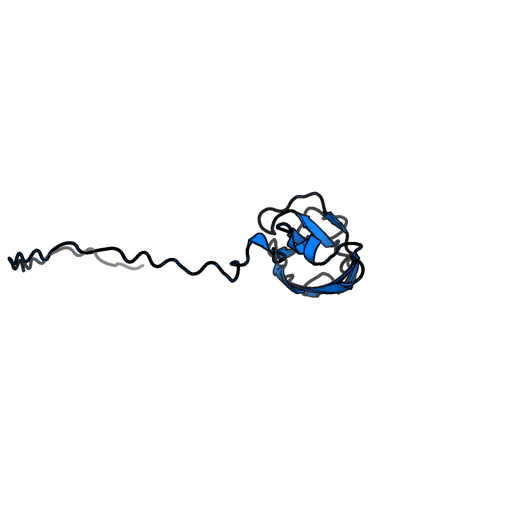40 O O . HIS A 1 89 ? -0.304 1.947 -3.831 1.00 98.12 89 HIS A O 1
ATOM 646 N N . VAL A 1 90 ? -0.761 0.962 -5.808 1.00 98.69 90 VAL A N 1
ATOM 647 C CA . VAL A 1 90 ? 0.621 0.627 -6.192 1.00 98.69 90 VAL A CA 1
ATOM 648 C C . VAL A 1 90 ? 0.954 1.218 -7.565 1.00 98.69 90 VAL A C 1
ATOM 650 O O . VAL A 1 90 ? 0.231 1.008 -8.541 1.00 98.69 90 VAL A O 1
ATOM 653 N N . HIS A 1 91 ? 2.081 1.923 -7.647 1.00 98.50 91 HIS A N 1
ATOM 654 C CA . HIS A 1 91 ? 2.624 2.521 -8.868 1.00 98.50 91 HIS A CA 1
ATOM 655 C C . HIS A 1 91 ? 3.546 1.547 -9.616 1.00 98.50 91 HIS A C 1
ATOM 657 O O . HIS A 1 91 ? 4.093 0.615 -9.033 1.00 98.50 91 HIS A O 1
ATOM 663 N N . LYS A 1 92 ? 3.783 1.782 -10.910 1.00 97.62 92 LYS A N 1
ATOM 664 C CA . LYS A 1 92 ? 4.672 0.939 -11.723 1.00 97.62 92 LYS A CA 1
ATOM 665 C C . LYS A 1 92 ? 6.138 1.012 -11.286 1.00 97.62 92 LYS A C 1
ATOM 667 O O . LYS A 1 92 ? 6.760 -0.034 -11.144 1.00 97.62 92 LYS A O 1
ATOM 672 N N . SER A 1 93 ? 6.678 2.217 -11.096 1.00 97.31 93 SER A N 1
ATOM 673 C CA . SER A 1 93 ? 8.040 2.469 -10.600 1.00 97.31 93 SER A CA 1
ATOM 674 C C . SER A 1 93 ? 8.170 3.909 -10.082 1.00 97.31 93 SER A C 1
ATOM 676 O O . SER A 1 93 ? 7.211 4.683 -10.148 1.00 97.31 93 SER A O 1
ATOM 678 N N . ALA A 1 94 ? 9.348 4.284 -9.575 1.00 95.06 94 ALA A N 1
ATOM 679 C CA . ALA A 1 94 ? 9.643 5.658 -9.160 1.00 95.06 94 ALA A CA 1
ATOM 680 C C . ALA A 1 94 ? 9.738 6.644 -10.343 1.00 95.06 94 ALA A C 1
ATOM 682 O O . ALA A 1 94 ? 9.496 7.838 -10.181 1.00 95.06 94 ALA A O 1
ATOM 683 N N . GLU A 1 95 ? 10.066 6.154 -11.536 1.00 96.75 95 GLU A N 1
ATOM 684 C CA . GLU A 1 95 ? 10.161 6.933 -12.774 1.00 96.75 95 GLU A CA 1
ATOM 685 C C . GLU A 1 95 ? 8.796 7.058 -13.466 1.00 96.75 95 GLU A C 1
ATOM 687 O O . GLU A 1 95 ? 8.513 8.057 -14.124 1.00 96.75 95 GLU A O 1
ATOM 692 N N . GLU A 1 96 ? 7.926 6.061 -13.288 1.00 96.44 96 GLU A N 1
ATOM 693 C CA . GLU A 1 96 ? 6.596 5.982 -13.896 1.00 96.44 96 GLU A CA 1
ATOM 694 C C . GLU A 1 96 ? 5.478 6.111 -12.843 1.00 96.44 96 GLU A C 1
ATOM 696 O O . GLU A 1 96 ? 4.515 5.342 -12.830 1.00 96.44 96 GLU A O 1
ATOM 701 N N . LEU A 1 97 ? 5.570 7.116 -11.961 1.00 95.62 97 LEU A N 1
ATOM 702 C CA . LEU A 1 97 ? 4.593 7.351 -10.882 1.00 95.62 97 LEU A CA 1
ATOM 703 C C . LEU A 1 97 ? 3.161 7.603 -11.380 1.00 95.62 97 LEU A C 1
ATOM 705 O O . LEU A 1 97 ? 2.208 7.390 -10.641 1.00 95.62 97 LEU A O 1
ATOM 709 N N . ALA A 1 98 ? 2.965 8.047 -12.619 1.00 96.19 98 ALA A N 1
ATOM 710 C CA . ALA A 1 98 ? 1.622 8.233 -13.171 1.00 96.19 98 ALA A CA 1
ATOM 711 C C . ALA A 1 98 ? 0.956 6.915 -13.615 1.00 96.19 98 ALA A C 1
ATOM 713 O O . ALA A 1 98 ? -0.220 6.918 -13.968 1.00 96.19 98 ALA A O 1
ATOM 714 N N . VAL A 1 99 ? 1.691 5.795 -13.626 1.00 97.06 99 VAL A N 1
ATOM 715 C CA . VAL A 1 99 ? 1.184 4.498 -14.084 1.00 97.06 99 VAL A CA 1
ATOM 716 C C . VAL A 1 99 ? 0.813 3.638 -12.886 1.00 97.06 99 VAL A C 1
ATOM 718 O O . VAL A 1 99 ? 1.666 3.233 -12.098 1.00 97.06 99 VAL A O 1
ATOM 721 N N . TYR A 1 100 ? -0.479 3.359 -12.760 1.00 97.56 100 TYR A N 1
ATOM 722 C CA . TYR A 1 100 ? -1.057 2.603 -11.653 1.00 97.56 100 TYR A CA 1
ATOM 723 C C . TYR A 1 100 ? -1.172 1.135 -12.041 1.00 97.56 100 TYR A C 1
ATOM 725 O O . TYR A 1 100 ? -1.631 0.832 -13.145 1.00 97.56 100 TYR A O 1
ATOM 733 N N . VAL A 1 101 ? -0.737 0.223 -11.174 1.00 98.56 101 VAL A N 1
ATOM 734 C CA . VAL A 1 101 ? -0.663 -1.206 -11.519 1.00 98.56 101 VAL A CA 1
ATOM 735 C C . VAL A 1 101 ? -1.621 -2.067 -10.717 1.00 98.56 101 VAL A C 1
ATOM 737 O O . VAL A 1 101 ? -2.137 -3.036 -11.265 1.00 98.56 101 VAL A O 1
ATOM 740 N N . ALA A 1 102 ? -1.907 -1.723 -9.466 1.00 98.75 102 ALA A N 1
ATOM 741 C CA . ALA A 1 102 ? -2.819 -2.487 -8.626 1.00 98.75 102 ALA A CA 1
ATOM 742 C C . ALA A 1 102 ? -3.466 -1.580 -7.576 1.00 98.75 102 ALA A C 1
ATOM 744 O O . ALA A 1 102 ? -2.841 -0.622 -7.112 1.00 98.75 102 ALA A O 1
ATOM 745 N N . CYS A 1 103 ? -4.711 -1.870 -7.201 1.00 98.81 103 CYS A N 1
ATOM 746 C CA . CYS A 1 103 ? -5.429 -1.079 -6.206 1.00 98.81 103 CYS A CA 1
ATOM 747 C C . CYS A 1 103 ? -6.499 -1.886 -5.472 1.00 98.81 103 CYS A C 1
ATOM 749 O O . CYS A 1 103 ? -7.116 -2.767 -6.063 1.00 98.81 103 CYS A O 1
ATOM 751 N N . ALA A 1 104 ? -6.739 -1.551 -4.206 1.00 98.69 104 ALA A N 1
ATOM 752 C CA . ALA A 1 104 ? -7.846 -2.068 -3.412 1.00 98.69 104 ALA A CA 1
ATOM 753 C C . ALA A 1 104 ? -8.566 -0.930 -2.683 1.00 98.69 104 ALA A C 1
ATOM 755 O O . ALA A 1 104 ? -7.925 -0.145 -1.978 1.00 98.69 104 ALA A O 1
ATOM 756 N N . ASP A 1 105 ? -9.893 -0.895 -2.783 1.00 98.38 105 ASP A N 1
ATOM 757 C CA . ASP A 1 105 ? -10.711 -0.088 -1.881 1.00 98.38 105 ASP A CA 1
ATOM 758 C C . ASP A 1 105 ? -10.645 -0.683 -0.470 1.00 98.38 105 ASP A C 1
ATOM 760 O O . ASP A 1 105 ? -10.796 -1.893 -0.271 1.00 98.38 105 ASP A O 1
ATOM 764 N N . LEU A 1 106 ? -10.419 0.169 0.528 1.00 97.12 106 LEU A N 1
ATOM 765 C CA . LEU A 1 106 ? -10.507 -0.227 1.925 1.00 97.12 106 LEU A CA 1
ATOM 766 C C . LEU A 1 106 ? -11.975 -0.158 2.375 1.00 97.12 106 LEU A C 1
ATOM 768 O O . LEU A 1 106 ? -12.651 0.842 2.110 1.00 97.12 106 LEU A O 1
ATOM 772 N N . PRO A 1 107 ? -12.484 -1.189 3.075 1.00 92.31 107 PRO A N 1
ATOM 773 C CA . PRO A 1 107 ? -13.774 -1.131 3.742 1.00 92.31 107 PRO A CA 1
ATOM 774 C C . PRO A 1 107 ? -13.902 0.138 4.585 1.00 92.31 107 PRO A C 1
ATOM 776 O O . PRO A 1 107 ? -12.988 0.496 5.325 1.00 92.31 107 PRO A O 1
ATOM 779 N N . SER A 1 108 ? -15.052 0.803 4.497 1.00 86.12 108 SER A N 1
ATOM 780 C CA . SER A 1 108 ? -15.347 1.964 5.336 1.00 86.12 108 SER A CA 1
ATOM 781 C C . SER A 1 108 ? -16.585 1.711 6.186 1.00 86.12 108 SER A C 1
ATOM 783 O O . SER A 1 108 ? -17.588 1.165 5.712 1.00 86.12 108 SER A O 1
ATOM 785 N N . ALA A 1 109 ? -16.544 2.146 7.444 1.00 76.69 109 ALA A N 1
ATOM 786 C CA . ALA A 1 109 ? -17.634 1.930 8.392 1.00 76.69 109 ALA A CA 1
ATOM 787 C C . ALA A 1 109 ? -18.950 2.607 7.954 1.00 76.69 109 ALA A C 1
ATOM 789 O O . ALA A 1 109 ? -20.025 2.136 8.312 1.00 76.69 109 ALA A O 1
ATOM 790 N N . SER A 1 110 ? -18.887 3.665 7.131 1.00 62.28 110 SER A N 1
ATOM 791 C CA . SER A 1 110 ? -20.077 4.328 6.560 1.00 62.28 110 SER A CA 1
ATOM 792 C C . SER A 1 110 ? -20.803 3.508 5.487 1.00 62.28 110 SER A C 1
ATOM 794 O O . SER A 1 110 ? -21.945 3.818 5.163 1.00 62.28 110 SER A O 1
ATOM 796 N N . THR A 1 111 ? -20.159 2.487 4.916 1.00 61.66 111 THR A N 1
ATOM 797 C CA . THR A 1 111 ? -20.734 1.667 3.830 1.00 61.66 111 THR A CA 1
ATOM 798 C C . THR A 1 111 ? -21.324 0.342 4.305 1.00 61.66 111 THR A C 1
ATOM 800 O O . THR A 1 111 ? -22.025 -0.324 3.544 1.00 61.66 111 THR A O 1
ATOM 803 N N . LEU A 1 112 ? -21.092 -0.037 5.564 1.00 61.22 112 LEU A N 1
ATOM 804 C CA . LEU A 1 112 ? -21.724 -1.210 6.158 1.00 61.22 112 LEU A CA 1
ATOM 805 C C . LEU A 1 112 ? -23.140 -0.846 6.638 1.00 61.22 112 LEU A C 1
ATOM 807 O O . LEU A 1 112 ? -23.304 0.176 7.311 1.00 61.22 112 LEU A O 1
ATOM 811 N N . PRO A 1 113 ? -24.173 -1.663 6.345 1.00 57.53 113 PRO A N 1
ATOM 812 C CA . PRO A 1 113 ? -25.487 -1.487 6.949 1.00 57.53 113 PRO A CA 1
ATOM 813 C C . PRO A 1 113 ? -25.344 -1.507 8.470 1.00 57.53 113 PRO A C 1
ATOM 815 O O . PRO A 1 113 ? -24.807 -2.464 9.034 1.00 57.53 113 PRO A O 1
ATOM 818 N N . ARG A 1 114 ? -25.816 -0.458 9.149 1.00 62.59 114 ARG A N 1
ATOM 819 C CA . ARG A 1 114 ? -25.871 -0.452 10.610 1.00 62.59 114 ARG A CA 1
ATOM 820 C C . ARG A 1 114 ? -26.760 -1.617 11.039 1.00 62.59 114 ARG A C 1
ATOM 822 O O . ARG A 1 114 ? -27.938 -1.656 10.687 1.00 62.59 114 ARG A O 1
ATOM 829 N N . THR A 1 115 ? -26.218 -2.560 11.803 1.00 60.94 115 THR A N 1
ATOM 830 C CA . THR A 1 115 ? -26.999 -3.639 12.416 1.00 60.94 115 THR A CA 1
ATOM 831 C C . THR A 1 115 ? -28.010 -2.999 13.373 1.00 60.94 115 THR A C 1
ATOM 833 O O . THR A 1 115 ? -27.663 -2.616 14.486 1.00 60.94 115 THR A O 1
ATOM 836 N N . GLY A 1 116 ? -29.236 -2.771 12.898 1.00 61.66 116 GLY A N 1
ATOM 837 C CA . GLY A 1 116 ? -30.268 -2.027 13.626 1.00 61.66 116 GLY A CA 1
ATOM 838 C C . GLY A 1 116 ? -31.326 -1.365 12.741 1.00 61.66 116 GLY A C 1
ATOM 839 O O . GLY A 1 116 ? -32.447 -1.178 13.206 1.00 61.66 116 GLY A O 1
ATOM 840 N N . ASP A 1 117 ? -31.028 -1.081 11.469 1.00 60.34 117 ASP A N 1
ATOM 841 C CA . ASP A 1 117 ? -32.051 -0.632 10.518 1.00 60.34 117 ASP A CA 1
ATOM 842 C C . ASP A 1 117 ? -32.805 -1.856 9.979 1.00 60.34 117 ASP A C 1
ATOM 844 O O . ASP A 1 117 ? -32.457 -2.453 8.960 1.00 60.34 117 ASP A O 1
ATOM 848 N N . ALA A 1 118 ? -33.835 -2.282 10.713 1.00 59.28 118 ALA A N 1
ATOM 849 C CA . ALA A 1 118 ? -34.821 -3.207 10.174 1.00 59.28 118 ALA A CA 1
ATOM 850 C C . ALA A 1 118 ? -35.482 -2.555 8.944 1.00 59.28 118 ALA A C 1
ATOM 852 O O . ALA A 1 118 ? -35.864 -1.384 9.025 1.00 59.28 118 ALA A O 1
ATOM 853 N N . PRO A 1 119 ? -35.675 -3.275 7.822 1.00 56.16 119 PRO A N 1
ATOM 854 C CA . PRO A 1 119 ? -36.521 -2.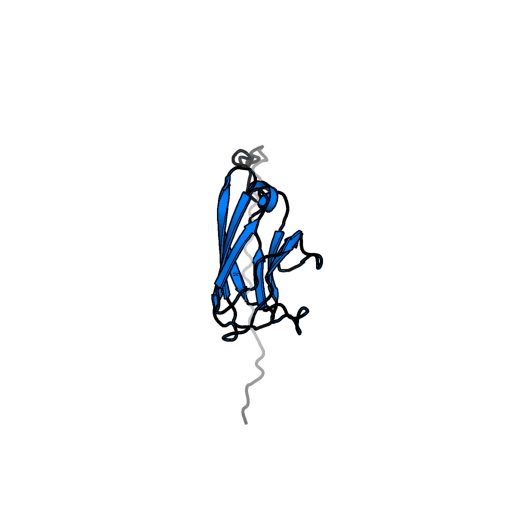773 6.755 1.00 56.16 119 PRO A CA 1
ATOM 855 C C . PRO A 1 119 ? -37.921 -2.595 7.342 1.00 56.16 119 PRO A C 1
ATOM 857 O O . PRO A 1 119 ? -38.598 -3.563 7.692 1.00 56.16 119 PRO A O 1
ATOM 860 N N . THR A 1 120 ? -38.353 -1.348 7.499 1.00 55.56 120 THR A N 1
ATOM 861 C CA . THR A 1 120 ? -39.736 -1.022 7.819 1.00 55.56 120 THR A CA 1
ATOM 862 C C . THR A 1 120 ? -40.571 -1.381 6.598 1.00 55.56 120 THR A C 1
ATOM 864 O O . THR A 1 120 ? -40.818 -0.574 5.708 1.00 55.56 120 THR A O 1
ATOM 867 N N . THR A 1 121 ? -40.976 -2.649 6.520 1.00 54.28 121 THR A N 1
ATOM 868 C CA . THR A 1 121 ? -42.025 -3.112 5.614 1.00 54.28 121 THR A CA 1
ATOM 869 C C . THR A 1 121 ? -43.265 -2.263 5.887 1.00 54.28 121 THR A C 1
ATOM 871 O O . THR A 1 121 ? -43.968 -2.468 6.876 1.00 54.28 121 THR A O 1
ATOM 874 N N . GLY A 1 122 ? -43.495 -1.258 5.043 1.00 53.78 122 GLY A N 1
ATOM 875 C CA . GLY A 1 122 ? -44.694 -0.436 5.060 1.00 53.78 122 GLY A CA 1
ATOM 876 C C . GLY A 1 122 ? -45.897 -1.287 4.674 1.00 53.78 122 GLY A C 1
ATOM 877 O O . GLY A 1 122 ? -46.205 -1.436 3.497 1.00 53.78 122 GLY A O 1
ATOM 878 N N . ALA A 1 123 ? -46.557 -1.867 5.672 1.00 57.66 123 ALA A N 1
ATOM 879 C CA . ALA A 1 123 ? -47.848 -2.522 5.542 1.00 57.66 123 ALA A CA 1
ATOM 880 C C . ALA A 1 123 ? -48.938 -1.623 6.149 1.00 57.66 123 ALA A C 1
ATOM 882 O O . ALA A 1 123 ? -49.280 -1.760 7.318 1.00 57.66 123 ALA A O 1
ATOM 883 N N . THR A 1 124 ? -49.491 -0.714 5.343 1.00 50.88 124 THR A N 1
ATOM 884 C CA . THR A 1 124 ? -50.795 -0.045 5.532 1.00 50.88 124 THR A CA 1
ATOM 885 C C . THR A 1 124 ? -51.299 0.334 4.126 1.00 50.88 124 THR A C 1
ATOM 887 O O . THR A 1 124 ? -50.534 0.858 3.332 1.00 50.88 124 THR A O 1
ATOM 890 N N . GLY A 1 125 ? -52.517 0.089 3.648 1.00 46.25 125 GLY A N 1
ATOM 891 C CA . GLY A 1 125 ? -53.713 -0.582 4.136 1.00 46.25 125 GLY A CA 1
ATOM 892 C C . GLY A 1 125 ? -54.756 -0.617 2.992 1.00 46.25 125 GLY A C 1
ATOM 893 O O . GLY A 1 125 ? -54.683 0.170 2.055 1.00 46.25 125 GLY A O 1
ATOM 894 N N . LEU A 1 126 ? -55.671 -1.587 3.074 1.00 62.09 126 LEU A N 1
ATOM 895 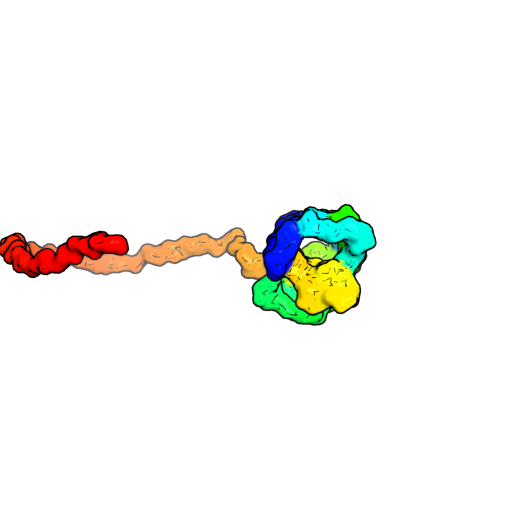C CA . LEU A 1 126 ? -57.005 -1.740 2.452 1.00 62.09 126 LEU A CA 1
ATOM 896 C C . LEU A 1 126 ? -57.452 -0.761 1.337 1.00 62.09 126 LEU A C 1
ATOM 898 O O . LEU A 1 126 ? -57.722 0.409 1.589 1.00 62.09 126 LEU A O 1
ATOM 902 N N . GLY A 1 127 ? -57.731 -1.309 0.147 1.00 45.28 127 GLY A N 1
ATOM 903 C CA . GLY A 1 127 ? -58.443 -0.622 -0.937 1.00 45.28 127 GLY A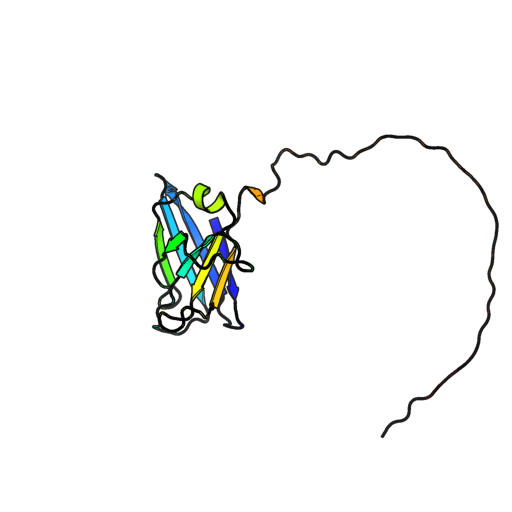 CA 1
ATOM 904 C C . GLY A 1 127 ? -59.160 -1.588 -1.888 1.00 45.28 127 GLY A C 1
ATOM 905 O O . GLY A 1 127 ? -58.607 -1.965 -2.908 1.00 45.28 127 GLY A O 1
ATOM 906 N N . ILE A 1 128 ? -60.378 -1.983 -1.498 1.00 51.84 128 ILE A N 1
ATOM 907 C CA . ILE A 1 128 ? -61.553 -2.397 -2.299 1.00 51.84 128 ILE A CA 1
ATOM 908 C C . ILE A 1 128 ? -61.393 -3.247 -3.581 1.00 51.84 128 ILE A C 1
ATOM 910 O O . ILE A 1 128 ? -60.872 -2.840 -4.613 1.00 51.84 128 ILE A O 1
ATOM 914 N N . VAL A 1 129 ? -62.048 -4.409 -3.511 1.00 52.66 129 VAL A N 1
ATOM 915 C CA . VAL A 1 129 ? -62.483 -5.287 -4.603 1.00 52.66 129 VAL A CA 1
ATOM 916 C C . VAL A 1 129 ? -63.190 -4.494 -5.711 1.00 52.66 129 VAL A C 1
ATOM 918 O O . VAL A 1 129 ? -64.228 -3.881 -5.472 1.00 52.66 129 VAL A O 1
ATOM 921 N N . GLY A 1 130 ? -62.664 -4.571 -6.934 1.00 43.50 130 GLY A N 1
ATOM 922 C CA . GLY A 1 130 ? -63.304 -4.089 -8.159 1.00 43.50 130 GLY A CA 1
ATOM 923 C C . GLY A 1 130 ? -63.286 -5.179 -9.228 1.00 43.50 130 GLY A C 1
ATOM 924 O O . GLY A 1 130 ? -62.365 -5.260 -10.032 1.00 43.50 130 GLY A O 1
ATOM 925 N N . LEU A 1 131 ? -64.298 -6.045 -9.198 1.00 60.03 131 LEU A N 1
ATOM 926 C CA . LEU A 1 131 ? -64.584 -7.060 -10.209 1.00 60.03 131 LEU A CA 1
ATOM 927 C C . LEU A 1 131 ? -65.165 -6.382 -11.462 1.00 60.03 131 LEU A C 1
ATOM 929 O O . LEU A 1 131 ? -66.303 -5.928 -11.402 1.00 60.03 131 LEU A O 1
ATOM 933 N N . ILE A 1 132 ? -64.452 -6.366 -12.595 1.00 53.62 132 ILE A N 1
ATOM 934 C CA . ILE A 1 132 ? -65.075 -6.190 -13.921 1.00 53.62 132 ILE A CA 1
ATOM 935 C C . ILE A 1 132 ? -64.441 -7.170 -14.921 1.00 53.62 132 ILE A C 1
ATOM 937 O O . ILE A 1 132 ? -63.252 -7.122 -15.221 1.00 53.62 132 ILE A O 1
ATOM 941 N N . LEU A 1 133 ? -65.288 -8.090 -15.385 1.00 57.16 133 LEU A N 1
ATOM 942 C CA . LEU A 1 133 ? -65.101 -9.033 -16.491 1.00 57.16 133 LEU A CA 1
ATOM 943 C C . LEU A 1 133 ? -65.156 -8.319 -17.859 1.00 57.16 133 LEU A C 1
ATOM 945 O O . LEU A 1 133 ? -65.639 -7.195 -17.938 1.00 57.16 133 LEU A O 1
ATOM 949 N N . VAL A 1 134 ? -64.857 -9.088 -18.923 1.00 50.25 134 VAL A N 1
ATOM 950 C CA . VAL A 1 134 ? -65.170 -8.861 -20.362 1.00 50.25 134 VAL A CA 1
ATOM 951 C C . VAL A 1 134 ? -64.012 -8.187 -21.135 1.00 50.25 134 VAL A C 1
ATOM 953 O O . VAL A 1 134 ? -63.521 -7.153 -20.718 1.00 50.25 134 VAL A O 1
ATOM 956 N N . ALA A 1 135 ? -63.480 -8.675 -22.264 1.00 45.12 135 ALA A N 1
ATOM 957 C CA . ALA A 1 135 ? -63.841 -9.758 -23.181 1.00 45.12 135 ALA A CA 1
ATOM 958 C C . ALA A 1 135 ? -62.609 -10.286 -23.945 1.00 45.12 135 ALA A C 1
ATOM 960 O O . ALA A 1 135 ? -61.614 -9.596 -24.152 1.00 45.12 135 ALA A O 1
ATOM 961 N N . LEU A 1 136 ? -62.775 -11.522 -24.414 1.00 53.97 136 LEU A N 1
ATOM 962 C CA . LEU A 1 136 ? -62.014 -12.242 -25.431 1.00 53.97 136 LEU A CA 1
ATOM 963 C C . LEU A 1 136 ? -61.735 -11.404 -26.695 1.00 53.97 136 LEU A C 1
ATOM 965 O O . LEU A 1 136 ? -62.640 -10.774 -27.237 1.00 53.97 136 LEU A O 1
ATOM 969 N N . GLY A 1 137 ? -60.517 -11.515 -27.228 1.00 43.50 137 GLY A N 1
ATOM 970 C CA . GLY A 1 137 ? -60.126 -10.932 -28.513 1.00 43.50 137 GLY A CA 1
ATOM 971 C C . GLY A 1 137 ? -58.993 -11.706 -29.185 1.00 43.50 137 GLY A C 1
ATOM 972 O O . GLY A 1 137 ? -57.917 -11.166 -29.409 1.00 43.50 137 GLY A O 1
ATOM 973 N N . LEU A 1 138 ? -59.223 -12.985 -29.495 1.00 54.66 138 LEU A N 1
ATOM 974 C CA . LEU A 1 138 ? -58.423 -13.721 -30.477 1.00 54.66 138 LEU A CA 1
ATOM 975 C C . LEU A 1 138 ? -58.747 -13.169 -31.871 1.00 54.66 138 LEU A C 1
ATOM 977 O O . LEU A 1 138 ? -59.835 -13.425 -32.381 1.00 54.66 138 LEU A O 1
ATOM 981 N N . VAL A 1 139 ? -57.804 -12.480 -32.517 1.00 54.47 139 VAL A N 1
ATOM 982 C CA . VAL A 1 139 ? -57.799 -12.369 -33.983 1.00 54.47 139 VAL A CA 1
ATOM 983 C C . VAL A 1 139 ? -56.411 -12.682 -34.520 1.00 54.47 139 VAL A C 1
ATOM 985 O O . VAL A 1 139 ? -55.472 -11.893 -34.486 1.00 54.47 139 VAL A O 1
ATOM 988 N N . PHE A 1 140 ? -56.347 -13.894 -35.049 1.00 53.78 140 PHE A N 1
ATOM 989 C CA . PHE A 1 140 ? -55.405 -14.395 -36.029 1.00 53.78 140 PHE A CA 1
ATOM 990 C C . PHE A 1 140 ? -55.352 -13.460 -37.251 1.00 53.78 140 PHE A C 1
ATOM 992 O O . PHE A 1 140 ? -56.371 -13.259 -37.914 1.00 53.78 140 PHE A O 1
ATOM 999 N N . ARG A 1 141 ? -54.168 -12.967 -37.629 1.00 51.22 141 ARG A N 1
ATOM 1000 C CA . ARG A 1 141 ? -53.847 -12.759 -39.051 1.00 51.22 141 ARG A CA 1
ATOM 1001 C C . ARG A 1 141 ? -52.337 -12.716 -39.290 1.00 51.22 141 ARG A C 1
ATOM 1003 O O . ARG A 1 141 ? -51.698 -11.674 -39.229 1.00 51.22 141 ARG A O 1
ATOM 1010 N N . GLU A 1 142 ? -51.808 -13.888 -39.641 1.00 51.25 142 GLU A N 1
ATOM 1011 C CA . GLU A 1 142 ? -50.962 -14.090 -40.827 1.00 51.25 142 GLU A CA 1
ATOM 1012 C C . GLU A 1 142 ? -51.121 -12.938 -41.856 1.00 51.25 142 GLU A C 1
ATOM 1014 O O . GLU A 1 142 ? -52.242 -12.497 -42.110 1.00 51.25 142 GLU A O 1
ATOM 1019 N N . ARG A 1 143 ? -50.116 -12.438 -42.579 1.00 54.94 143 ARG A N 1
ATOM 1020 C CA . ARG A 1 143 ? -49.082 -13.138 -43.348 1.00 54.94 143 ARG A CA 1
ATOM 1021 C C . ARG A 1 143 ? -48.199 -12.096 -44.070 1.00 54.94 143 ARG A C 1
ATOM 1023 O O . ARG A 1 143 ? -48.670 -10.997 -44.353 1.00 54.94 143 ARG A O 1
ATOM 1030 N N . HIS A 1 144 ? -46.998 -12.536 -44.474 1.00 49.62 144 HIS A N 1
ATOM 1031 C CA . HIS A 1 144 ? -46.090 -11.944 -45.482 1.00 49.62 144 HIS A CA 1
ATOM 1032 C C . HIS A 1 144 ? -45.181 -10.790 -44.981 1.00 49.62 144 HIS A C 1
ATOM 1034 O O . HIS A 1 144 ? -45.658 -9.855 -44.364 1.00 49.62 144 HIS A O 1
ATOM 1040 N N . ARG A 1 145 ? -43.864 -10.736 -45.233 1.00 56.47 145 ARG A N 1
ATOM 1041 C CA . ARG A 1 145 ? -43.075 -11.248 -46.364 1.00 56.47 145 ARG A CA 1
ATOM 1042 C C . ARG A 1 145 ? -41.644 -11.615 -45.950 1.00 56.47 145 ARG A C 1
ATOM 1044 O O . ARG A 1 145 ? -40.957 -10.853 -45.284 1.00 56.47 145 ARG A O 1
ATOM 1051 N N . PHE A 1 146 ? -41.220 -12.759 -46.477 1.00 52.88 146 PHE A N 1
ATOM 1052 C CA . PHE A 1 146 ? -39.861 -13.086 -46.903 1.00 52.88 146 PHE A CA 1
ATOM 1053 C C . PHE A 1 146 ? -39.083 -11.878 -47.458 1.00 52.88 146 PHE A C 1
ATOM 1055 O O . PHE A 1 146 ? -39.629 -11.147 -48.283 1.00 52.88 146 PHE A O 1
ATOM 1062 N N . HIS A 1 147 ? -37.791 -11.783 -47.130 1.00 52.44 147 HIS A N 1
ATOM 1063 C CA . HIS A 1 147 ? -36.726 -11.462 -48.091 1.00 52.44 147 HIS A CA 1
ATOM 1064 C C . HIS A 1 147 ? -35.493 -12.341 -47.788 1.00 52.44 147 HIS A C 1
ATOM 1066 O O . HIS A 1 147 ? -35.247 -12.646 -46.621 1.00 52.44 147 HIS A O 1
ATOM 1072 N N . PRO A 1 148 ? -34.786 -12.840 -48.819 1.00 64.56 148 PRO A N 1
ATOM 1073 C CA . PRO A 1 148 ? -34.030 -14.085 -48.745 1.00 64.56 148 PRO A CA 1
ATOM 1074 C C . PRO A 1 148 ? -32.547 -13.900 -48.400 1.00 64.56 148 PRO A C 1
ATOM 1076 O O . PRO A 1 148 ? -31.945 -12.855 -48.632 1.00 64.56 148 PRO A O 1
ATOM 1079 N N . ALA A 1 149 ? -31.958 -14.993 -47.918 1.00 61.47 149 ALA A N 1
ATOM 1080 C CA . ALA A 1 149 ? -30.523 -15.227 -47.865 1.00 61.47 149 ALA A CA 1
ATOM 1081 C C . ALA A 1 149 ? -29.918 -15.404 -49.273 1.00 61.47 149 ALA A C 1
ATOM 1083 O O . ALA A 1 149 ? -30.566 -15.944 -50.170 1.00 61.47 149 ALA A O 1
ATOM 1084 N N . GLY A 1 150 ? -28.638 -15.059 -49.436 1.00 56.38 150 GLY A N 1
ATOM 1085 C CA . GLY A 1 150 ? -27.870 -15.393 -50.636 1.00 56.38 150 GLY A CA 1
ATOM 1086 C C . GLY A 1 150 ? -26.369 -15.162 -50.474 1.00 56.38 150 GLY A C 1
ATOM 1087 O O . GLY A 1 150 ? -25.908 -14.033 -50.552 1.00 56.38 150 GLY A O 1
ATOM 1088 N N . ARG A 1 151 ? -25.627 -16.257 -50.267 1.00 60.81 151 ARG A N 1
ATOM 1089 C CA . ARG A 1 151 ? -24.156 -16.358 -50.244 1.00 60.81 151 ARG A CA 1
ATOM 1090 C C . ARG A 1 151 ? -23.505 -15.922 -51.563 1.00 60.81 151 ARG A C 1
ATOM 1092 O O . ARG A 1 151 ? -23.945 -16.384 -52.620 1.00 60.81 151 ARG A O 1
ATOM 1099 N N . LYS A 1 152 ? -22.336 -15.289 -51.461 1.00 54.81 152 LYS A N 1
ATOM 1100 C CA . LYS A 1 152 ? -21.073 -15.792 -52.028 1.00 54.81 152 LYS A CA 1
ATOM 1101 C C . LYS A 1 152 ? -19.963 -15.567 -51.015 1.00 54.81 152 LYS A C 1
ATOM 1103 O O . LYS A 1 152 ? -20.026 -14.519 -50.341 1.00 54.81 152 LYS A O 1
#

Foldseek 3Di:
DKWKKDWDPPLPKIWMWDWAFPPPFKIKIKIFIPSADAQAWKWKAKAADFPVDTDLDGPGTFGTQHRRIGMDMDSHGPLRSQQGWMKIWIANHPVGRVHTTIMTIDHHPVPDPDPPPDPPPPDDDDDDDDDDDDDDDDDDDDDDDDDDDDDD

Secondary structure (DSSP, 8-state):
-EEEEEE-TT---EEEEEEEEEETTEEEEEEEEESPPTT-EE-EEEEEEETTEEEEEEEEE-PPEETTEEEEEESS-HHHHHSS-EEEEEES-SS-TT-EEEEEEEP-GGGSPPTT------------------------------------

pLDDT: mean 85.18, std 19.24, range [43.5, 98.88]

Sequence (152 aa):
MTVHLDSQNNSGQTGTAVLTDLGDGRVRVDLRVEGGPPDAAQPAHIHDGTCANLNPTPTFSLQPVVNGTSTTELAASLQQLESTAKALHVHKSAEELAVYVACADLPSASTLPRTGDAPTTGATGLGIVGLILVALGLVFRERHRFHPAGRK

Radius of gyration: 27.79 Å; chains: 1; bounding box: 79×30×73 Å